Protein AF-A0A497ZPX2-F1 (afdb_monomer_lite)

Foldseek 3Di:
DDDPDDPPDDDDPDDPPQDPLLVVLLVVLVVLCVVLVVDDPVQLQVQFPVRDDPVLVVCCNVPSAQRPLNSVVRSCVSSVHDPVCSVPVNVVSSVSRNCVRPPPDVPPVVPPPPPPPPDDDPQWDADPVPRDTDNDPVVVVVVVVCVVVVHPDPVVVVVVVVVVVVD

pLDDT: mean 82.71, std 18.78, range [41.81, 98.5]

Structure (mmCIF, N/CA/C/O backbone):
data_AF-A0A497ZPX2-F1
#
_entry.id   AF-A0A497ZPX2-F1
#
loop_
_atom_site.group_PDB
_atom_site.id
_atom_site.type_symbol
_atom_site.label_atom_id
_atom_site.label_alt_id
_atom_site.label_comp_id
_atom_site.label_asym_id
_atom_site.label_entity_id
_atom_site.label_seq_id
_atom_site.pdbx_PDB_ins_code
_atom_site.Cartn_x
_atom_site.Cartn_y
_atom_site.Cartn_z
_atom_site.occupancy
_atom_site.B_iso_or_equiv
_atom_site.auth_seq_id
_atom_site.auth_comp_id
_atom_site.auth_asym_id
_atom_site.auth_atom_id
_atom_site.pdbx_PDB_model_num
ATOM 1 N N . MET A 1 1 ? 3.327 -5.636 42.520 1.00 44.19 1 MET A N 1
ATOM 2 C CA . MET A 1 1 ? 4.595 -5.936 41.821 1.00 44.19 1 MET A CA 1
ATOM 3 C C . MET A 1 1 ? 4.499 -5.349 40.420 1.00 44.19 1 MET A C 1
ATOM 5 O O . MET A 1 1 ? 3.909 -5.973 39.552 1.00 44.19 1 MET A O 1
ATOM 9 N N . SER A 1 2 ? 4.982 -4.120 40.230 1.00 42.47 2 SER A N 1
ATOM 10 C CA . SER A 1 2 ? 4.906 -3.394 38.955 1.00 42.47 2 SER A CA 1
ATOM 11 C C . SER A 1 2 ? 6.328 -3.105 38.488 1.00 42.47 2 SER A C 1
ATOM 13 O O . SER A 1 2 ? 7.010 -2.265 39.068 1.00 42.47 2 SER A O 1
ATOM 15 N N . THR A 1 3 ? 6.808 -3.837 37.486 1.00 53.41 3 THR A N 1
ATOM 16 C CA . THR A 1 3 ? 8.139 -3.633 36.903 1.00 53.41 3 THR A CA 1
ATOM 17 C C . THR A 1 3 ? 8.081 -2.500 35.885 1.00 53.41 3 THR A C 1
ATOM 19 O O . THR A 1 3 ? 7.721 -2.694 34.724 1.00 53.41 3 THR A O 1
ATOM 22 N N . ASN A 1 4 ? 8.422 -1.301 36.352 1.00 41.81 4 ASN A N 1
ATOM 23 C CA . ASN A 1 4 ? 8.617 -0.115 35.532 1.00 41.81 4 ASN A CA 1
ATOM 24 C C . ASN A 1 4 ? 9.925 -0.270 34.734 1.00 41.81 4 ASN A C 1
ATOM 26 O O . ASN A 1 4 ? 11.018 -0.122 35.279 1.00 41.81 4 ASN A O 1
ATOM 30 N N . THR A 1 5 ? 9.819 -0.648 33.459 1.00 52.09 5 THR A N 1
ATOM 31 C CA . THR A 1 5 ? 10.984 -0.854 32.586 1.00 52.09 5 THR A CA 1
ATOM 32 C C . THR A 1 5 ? 11.337 0.472 31.918 1.00 52.09 5 THR A C 1
ATOM 34 O O . THR A 1 5 ? 10.848 0.795 30.838 1.00 52.09 5 THR A O 1
ATOM 37 N N . ASN A 1 6 ? 12.176 1.256 32.597 1.00 51.59 6 ASN A N 1
ATOM 38 C CA . ASN A 1 6 ? 12.800 2.465 32.065 1.00 51.59 6 ASN A CA 1
ATOM 39 C C . ASN A 1 6 ? 13.813 2.090 30.974 1.00 51.59 6 ASN A C 1
ATOM 41 O O . ASN A 1 6 ? 14.950 1.729 31.271 1.00 51.59 6 ASN A O 1
ATOM 45 N N . ASN A 1 7 ? 13.415 2.198 29.707 1.00 49.12 7 ASN A N 1
ATOM 46 C CA . ASN A 1 7 ? 14.326 2.091 28.571 1.00 49.12 7 ASN A CA 1
ATOM 47 C C . ASN A 1 7 ? 14.842 3.489 28.191 1.00 49.12 7 ASN A C 1
ATOM 49 O O . ASN A 1 7 ? 14.374 4.111 27.240 1.00 49.12 7 ASN A O 1
ATOM 53 N N . ALA A 1 8 ? 15.780 4.005 28.988 1.00 43.41 8 ALA A N 1
ATOM 54 C CA . ALA A 1 8 ? 16.508 5.242 28.716 1.00 43.41 8 ALA A CA 1
ATOM 55 C C . ALA A 1 8 ? 17.693 4.952 27.777 1.00 43.41 8 ALA A C 1
ATOM 57 O O . ALA A 1 8 ? 18.854 4.922 28.184 1.00 43.41 8 ALA A O 1
ATOM 58 N N . GLY A 1 9 ? 17.387 4.696 26.505 1.00 50.31 9 GLY A N 1
ATOM 59 C CA . GLY A 1 9 ? 18.386 4.624 25.444 1.00 50.31 9 GLY A CA 1
ATOM 60 C C . GLY A 1 9 ? 18.863 6.026 25.073 1.00 50.31 9 GLY A C 1
ATOM 61 O O . GLY A 1 9 ? 18.098 6.824 24.538 1.00 50.31 9 GLY A O 1
ATOM 62 N N . ARG A 1 10 ? 20.133 6.319 25.367 1.00 46.94 10 ARG A N 1
ATOM 63 C CA . ARG A 1 10 ? 20.857 7.528 24.955 1.00 46.94 10 ARG A CA 1
ATOM 64 C C . ARG A 1 10 ? 20.863 7.643 23.425 1.00 46.94 10 ARG A C 1
ATOM 66 O O . ARG A 1 10 ? 21.641 6.963 22.762 1.00 46.94 10 ARG A O 1
ATOM 73 N N . GLY A 1 11 ? 20.010 8.503 22.875 1.00 46.84 11 GLY A N 1
ATOM 74 C CA . GLY A 1 11 ? 20.101 8.951 21.487 1.00 46.84 11 GLY A CA 1
ATOM 75 C C . GLY A 1 11 ? 21.205 9.996 21.360 1.00 46.84 11 GLY A C 1
ATOM 76 O O . GLY A 1 11 ? 21.083 11.092 21.905 1.00 46.84 11 GLY A O 1
ATOM 77 N N . GLY A 1 12 ? 22.301 9.647 20.687 1.00 51.78 12 GLY A N 1
ATOM 78 C CA . GLY A 1 12 ? 23.294 10.627 20.257 1.00 51.78 12 GLY A CA 1
ATOM 79 C C . GLY A 1 12 ? 22.688 11.574 19.206 1.00 51.78 12 GLY A C 1
ATOM 80 O O . GLY A 1 12 ? 21.889 11.121 18.389 1.00 51.78 12 GLY A O 1
ATOM 81 N N . PRO A 1 13 ? 23.054 12.867 19.185 1.00 51.34 13 PRO A N 1
ATOM 82 C CA . PRO A 1 13 ? 22.468 13.888 18.303 1.00 51.34 13 PRO A CA 1
ATOM 83 C C . PRO A 1 13 ? 22.899 13.788 16.821 1.00 51.34 13 PRO A C 1
ATOM 85 O O . PRO A 1 13 ? 22.865 14.777 16.094 1.00 51.34 13 PRO A O 1
ATOM 88 N N . GLY A 1 14 ? 23.314 12.609 16.354 1.00 49.50 14 GLY A N 1
ATOM 89 C CA . GLY A 1 14 ? 23.796 12.392 14.993 1.00 49.50 14 GLY A CA 1
ATOM 90 C C . GLY A 1 14 ? 22.791 11.628 14.135 1.00 49.50 14 GLY A C 1
ATOM 91 O O . GLY A 1 14 ? 22.694 10.410 14.241 1.00 49.50 14 GLY A O 1
ATOM 92 N N . SER A 1 15 ? 22.119 12.340 13.230 1.00 49.44 15 SER A N 1
ATOM 93 C CA . SER A 1 15 ? 21.695 11.799 11.927 1.00 49.44 15 SER A CA 1
ATOM 94 C C . SER A 1 15 ? 20.506 10.822 11.873 1.00 49.44 15 SER A C 1
ATOM 96 O O . SER A 1 15 ? 20.471 9.971 10.989 1.00 49.44 15 SER A O 1
ATOM 98 N N . GLU A 1 16 ? 19.481 10.952 12.721 1.00 57.97 16 GLU A N 1
ATOM 99 C CA . GLU A 1 16 ? 18.153 10.380 12.406 1.00 57.97 16 GLU A CA 1
ATOM 100 C C . GLU A 1 16 ? 17.340 11.360 11.536 1.00 57.97 16 GLU A C 1
ATOM 102 O O . GLU A 1 16 ? 16.229 11.761 11.881 1.00 57.97 16 GLU A O 1
ATOM 107 N N . THR A 1 17 ? 17.863 11.756 10.372 1.00 66.75 17 THR A N 1
ATOM 108 C CA . THR A 1 17 ? 17.007 12.275 9.294 1.00 66.75 17 THR A CA 1
ATOM 109 C C . THR A 1 17 ? 16.260 11.079 8.709 1.00 66.75 17 THR A C 1
ATOM 111 O O . THR A 1 17 ? 16.638 10.514 7.687 1.00 66.75 17 THR A O 1
ATOM 114 N N . GLY A 1 18 ? 15.241 10.609 9.435 1.00 80.25 18 GLY A N 1
ATOM 115 C CA . GLY A 1 18 ? 14.344 9.569 8.947 1.00 80.25 18 GLY A CA 1
ATOM 116 C C . GLY A 1 18 ? 13.731 9.990 7.612 1.00 80.25 18 GLY A C 1
ATOM 117 O O . GLY A 1 18 ? 13.462 11.174 7.408 1.00 80.25 18 GLY A O 1
ATOM 118 N N . SER A 1 19 ? 13.518 9.023 6.714 1.00 92.12 19 SER A N 1
ATOM 119 C CA . SER A 1 19 ? 12.895 9.262 5.405 1.00 92.12 19 SER A CA 1
ATOM 120 C C . SER A 1 19 ? 11.636 10.133 5.571 1.00 92.12 19 SER A C 1
ATOM 122 O O . SER A 1 19 ? 10.717 9.739 6.311 1.00 92.12 19 SER A O 1
ATOM 124 N N . PRO A 1 20 ? 11.560 11.319 4.934 1.00 95.75 20 PRO A N 1
ATOM 125 C CA . PRO A 1 20 ? 10.389 12.180 5.031 1.00 95.75 20 PRO A CA 1
ATOM 126 C C . PRO A 1 20 ? 9.138 11.480 4.489 1.00 95.75 20 PRO A C 1
ATOM 128 O O . PRO A 1 20 ? 8.061 11.642 5.062 1.00 95.75 20 PRO A O 1
ATOM 131 N N . HIS A 1 21 ? 9.268 10.636 3.458 1.00 96.94 21 HIS A N 1
ATOM 132 C CA . HIS A 1 21 ? 8.141 9.891 2.891 1.00 96.94 21 HIS A CA 1
ATOM 133 C C . HIS A 1 21 ? 7.625 8.804 3.835 1.00 96.94 21 HIS A C 1
ATOM 135 O O . HIS A 1 21 ? 6.414 8.670 4.012 1.00 96.94 21 HIS A O 1
ATOM 141 N N . LEU A 1 22 ? 8.519 8.062 4.497 1.00 96.56 22 LEU A N 1
ATOM 142 C CA . LEU A 1 22 ? 8.112 7.096 5.517 1.00 96.56 22 LEU A CA 1
ATOM 143 C C . LEU A 1 22 ? 7.453 7.797 6.710 1.00 96.56 22 LEU A C 1
ATOM 145 O O . LEU A 1 22 ? 6.437 7.326 7.225 1.00 96.56 22 LEU A O 1
ATOM 149 N N . THR A 1 23 ? 8.007 8.935 7.130 1.00 96.00 23 THR A N 1
ATOM 150 C CA . THR A 1 23 ? 7.447 9.748 8.216 1.00 96.00 23 THR A CA 1
ATOM 151 C C . THR A 1 23 ? 6.034 10.215 7.875 1.00 96.00 23 THR A C 1
ATOM 153 O O . THR A 1 23 ? 5.128 10.076 8.699 1.00 96.00 23 THR A O 1
ATOM 156 N N . GLU A 1 24 ? 5.816 10.694 6.649 1.00 97.06 24 GLU A N 1
ATOM 157 C CA . GLU A 1 24 ? 4.499 11.095 6.157 1.00 97.06 24 GLU A CA 1
ATOM 158 C C . GLU A 1 24 ? 3.525 9.910 6.078 1.00 97.06 24 GLU A C 1
ATOM 160 O O . GLU A 1 24 ? 2.401 10.015 6.570 1.00 97.06 24 GLU A O 1
ATOM 165 N N . LEU A 1 25 ? 3.957 8.755 5.559 1.00 97.75 25 LEU A N 1
ATOM 166 C CA . LEU A 1 25 ? 3.144 7.534 5.513 1.00 97.75 25 LEU A CA 1
ATOM 167 C C . LEU A 1 25 ? 2.672 7.116 6.915 1.00 97.75 25 LEU A C 1
ATOM 169 O O . LEU A 1 25 ? 1.484 6.865 7.129 1.00 97.75 25 LEU A O 1
ATOM 173 N N . VAL A 1 26 ? 3.585 7.069 7.891 1.00 97.62 26 VAL A N 1
ATOM 174 C CA . VAL A 1 26 ? 3.264 6.704 9.281 1.00 97.62 26 VAL A CA 1
ATOM 175 C C . VAL A 1 26 ? 2.370 7.761 9.935 1.00 97.62 26 VAL A C 1
ATOM 177 O O . VAL A 1 26 ? 1.466 7.414 10.702 1.00 97.62 26 VAL A O 1
ATOM 180 N N . ARG A 1 27 ? 2.584 9.049 9.638 1.00 97.62 27 ARG A N 1
ATOM 181 C CA . ARG A 1 27 ? 1.742 10.147 10.130 1.00 97.62 27 ARG A CA 1
ATOM 182 C C . ARG A 1 27 ? 0.306 10.016 9.620 1.00 97.62 27 ARG A C 1
ATOM 184 O O . ARG A 1 27 ? -0.618 10.077 10.432 1.00 97.62 27 ARG A O 1
ATOM 191 N N . GLN A 1 28 ? 0.122 9.789 8.319 1.00 98.31 28 GLN A N 1
ATOM 192 C CA . GLN A 1 28 ? -1.192 9.564 7.709 1.00 98.31 28 GLN A CA 1
ATOM 193 C C . GLN A 1 28 ? -1.858 8.315 8.288 1.00 98.31 28 GLN A C 1
ATOM 195 O O . GLN A 1 28 ? -3.007 8.376 8.714 1.00 98.31 28 GLN A O 1
ATOM 200 N N . LEU A 1 29 ? -1.119 7.210 8.430 1.00 98.38 29 LEU A N 1
ATOM 201 C CA . LEU A 1 29 ? -1.647 5.980 9.027 1.00 98.38 29 LEU A CA 1
ATOM 202 C C . LEU A 1 29 ? -2.163 6.199 10.457 1.00 98.38 29 LEU A C 1
ATOM 204 O O . LEU A 1 29 ? -3.237 5.715 10.819 1.00 98.38 29 LEU A O 1
ATOM 208 N N . LYS A 1 30 ? -1.427 6.957 11.278 1.00 98.25 30 LYS A N 1
ATOM 209 C CA . LYS A 1 30 ? -1.859 7.314 12.638 1.00 98.25 30 LYS A CA 1
ATOM 210 C C . LYS A 1 30 ? -3.099 8.206 12.635 1.00 98.25 30 LYS A C 1
ATOM 212 O O . LYS A 1 30 ? -3.952 8.042 13.506 1.00 98.25 30 LYS A O 1
ATOM 217 N N . LEU A 1 31 ? -3.209 9.137 11.687 1.00 98.31 31 LEU A N 1
ATOM 218 C CA . LEU A 1 31 ? -4.397 9.979 11.540 1.00 98.31 31 LEU A CA 1
ATOM 219 C C . LEU A 1 31 ? -5.625 9.131 11.188 1.00 98.31 31 LEU A C 1
ATOM 221 O O . LEU A 1 31 ? -6.649 9.241 11.857 1.00 98.31 31 LEU A O 1
ATOM 225 N N . THR A 1 32 ? -5.496 8.227 10.221 1.00 98.50 32 THR A N 1
ATOM 226 C CA . THR A 1 32 ? -6.559 7.296 9.823 1.00 98.50 32 THR A CA 1
ATOM 227 C C . THR A 1 32 ? -6.967 6.363 10.959 1.00 98.50 32 THR A C 1
ATOM 229 O O . THR A 1 32 ? -8.153 6.176 11.203 1.00 98.50 32 THR A O 1
ATOM 232 N N . TYR A 1 33 ? -6.009 5.841 11.729 1.00 98.44 33 TYR A N 1
ATOM 233 C CA . TYR A 1 33 ? -6.304 5.041 12.922 1.00 98.44 33 TYR A CA 1
ATOM 234 C C . TYR A 1 33 ? -7.140 5.812 13.960 1.00 98.44 33 TYR A C 1
ATOM 236 O O . TYR A 1 33 ? -8.066 5.255 14.554 1.00 98.44 33 TYR A O 1
ATOM 244 N N . ARG A 1 34 ? -6.859 7.110 14.146 1.00 98.38 34 ARG A N 1
ATOM 245 C CA . ARG A 1 34 ? -7.653 7.987 15.022 1.00 98.38 34 ARG A CA 1
ATOM 246 C C . ARG A 1 34 ? -9.048 8.249 14.463 1.00 98.38 34 ARG A C 1
ATOM 248 O O . ARG A 1 34 ? -10.009 8.198 15.223 1.00 98.38 34 ARG A O 1
ATOM 255 N N . GLN A 1 35 ? -9.166 8.490 13.158 1.00 98.25 35 GLN A N 1
ATOM 256 C CA . GLN A 1 35 ? -10.454 8.677 12.476 1.00 98.25 35 GLN A CA 1
ATOM 257 C C . GLN A 1 35 ? -11.336 7.423 12.555 1.00 98.25 35 GLN A C 1
ATOM 259 O O . GLN A 1 35 ? -12.547 7.540 12.700 1.00 98.25 35 GLN A O 1
ATOM 264 N N . ALA A 1 36 ? -10.728 6.235 12.562 1.00 97.94 36 ALA A N 1
ATOM 265 C CA . ALA A 1 36 ? -11.410 4.960 12.776 1.00 97.94 36 ALA A CA 1
ATOM 266 C C . ALA A 1 36 ? -11.829 4.707 14.244 1.00 97.94 36 ALA A C 1
ATOM 268 O O . ALA A 1 36 ? -12.321 3.627 14.565 1.00 97.94 36 ALA A O 1
ATOM 269 N N . GLY A 1 37 ? -11.614 5.664 15.155 1.00 98.25 37 GLY A N 1
ATOM 270 C CA . GLY A 1 37 ? -12.012 5.557 16.562 1.00 98.25 37 GLY A CA 1
ATOM 271 C C . GLY A 1 37 ? -11.007 4.837 17.466 1.00 98.25 37 GLY A C 1
ATOM 272 O O . GLY A 1 37 ? -11.381 4.390 18.546 1.00 98.25 37 GLY A O 1
ATOM 273 N N . ASN A 1 38 ? -9.736 4.726 17.060 1.00 98.00 38 ASN A N 1
ATOM 274 C CA . ASN A 1 38 ? -8.678 4.020 17.799 1.00 98.00 38 ASN A CA 1
ATOM 275 C C . ASN A 1 38 ? -9.049 2.565 18.175 1.00 98.00 38 ASN A C 1
ATOM 277 O O . ASN A 1 38 ? -8.986 2.193 19.353 1.00 98.00 38 ASN A O 1
ATOM 281 N N . PRO A 1 39 ? -9.451 1.725 17.203 1.00 98.00 39 PRO A N 1
ATOM 282 C CA . PRO A 1 39 ? -9.877 0.359 17.481 1.00 98.00 39 PRO A CA 1
ATOM 283 C C . PRO A 1 39 ? -8.748 -0.457 18.119 1.00 98.00 39 PRO A C 1
ATOM 285 O O . PRO A 1 39 ? -7.596 -0.385 17.700 1.00 98.00 39 PRO A O 1
ATOM 288 N N . SER A 1 40 ? -9.076 -1.299 19.105 1.00 98.06 40 SER A N 1
ATOM 289 C CA . SER A 1 40 ? -8.075 -2.172 19.731 1.00 98.06 40 SER A CA 1
ATOM 290 C C . SER A 1 40 ? -7.387 -3.074 18.695 1.00 98.06 40 SER A C 1
ATOM 292 O O . SER A 1 40 ? -8.012 -3.502 17.722 1.00 98.06 40 SER A O 1
ATOM 294 N N . TYR A 1 41 ? -6.128 -3.460 18.932 1.00 97.56 41 TYR A N 1
ATOM 295 C CA . TYR A 1 41 ? -5.427 -4.390 18.034 1.00 97.56 41 TYR A CA 1
ATOM 296 C C . TYR A 1 41 ? -6.196 -5.703 17.859 1.00 97.56 41 TYR A C 1
ATOM 298 O O . TYR A 1 41 ? -6.296 -6.209 16.749 1.00 97.56 41 TYR A O 1
ATOM 306 N N . ARG A 1 42 ? -6.844 -6.214 18.913 1.00 97.00 42 ARG A N 1
ATOM 307 C CA . ARG A 1 42 ? -7.694 -7.410 18.819 1.00 97.00 42 ARG A CA 1
ATOM 308 C C . ARG A 1 42 ? -8.874 -7.218 17.861 1.00 97.00 42 ARG A C 1
ATOM 310 O O . ARG A 1 42 ? -9.245 -8.163 17.172 1.00 97.00 42 ARG A O 1
ATOM 317 N N . THR A 1 43 ? -9.457 -6.021 17.826 1.00 97.56 43 THR A N 1
ATOM 318 C CA . THR A 1 43 ? -10.528 -5.665 16.886 1.00 97.56 43 THR A CA 1
ATOM 319 C C . THR A 1 43 ? -10.004 -5.674 15.455 1.00 97.56 43 THR A C 1
ATOM 321 O O . THR A 1 43 ? -10.595 -6.341 14.617 1.00 97.56 43 THR A O 1
ATOM 324 N N . ILE A 1 44 ? -8.862 -5.026 15.197 1.00 97.62 44 ILE A N 1
ATOM 325 C CA . ILE A 1 44 ? -8.235 -4.994 13.864 1.00 97.62 44 ILE A CA 1
ATOM 326 C C . ILE A 1 44 ? -7.979 -6.413 13.347 1.00 97.62 44 ILE A C 1
ATOM 328 O O . ILE A 1 44 ? -8.381 -6.746 12.238 1.00 97.62 44 ILE A O 1
ATOM 332 N N . ILE A 1 45 ? -7.360 -7.268 14.166 1.00 97.25 45 ILE A N 1
ATOM 333 C CA . ILE A 1 45 ? -6.992 -8.641 13.783 1.00 97.25 45 ILE A CA 1
ATOM 334 C C . ILE A 1 45 ? -8.214 -9.448 13.332 1.00 97.25 45 ILE A C 1
ATOM 336 O O . ILE A 1 45 ? -8.133 -10.183 12.352 1.00 97.25 45 ILE A O 1
ATOM 340 N N . ARG A 1 46 ? -9.356 -9.287 14.015 1.00 96.56 46 ARG A N 1
ATOM 341 C CA . ARG A 1 46 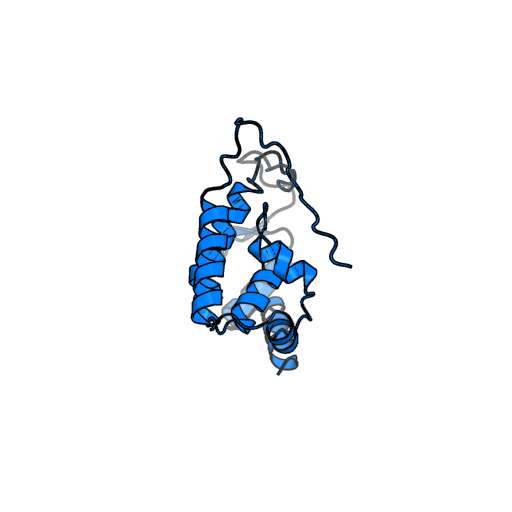? -10.612 -9.973 13.669 1.00 96.56 46 ARG A CA 1
ATOM 342 C C . ARG A 1 46 ? -11.196 -9.532 12.326 1.00 96.56 46 ARG A C 1
ATOM 344 O O . ARG A 1 46 ? -11.945 -10.298 11.734 1.00 96.56 46 ARG A O 1
ATOM 351 N N . THR A 1 47 ? -10.876 -8.323 11.874 1.00 95.31 47 THR A N 1
ATOM 352 C CA . THR A 1 47 ? -11.381 -7.758 10.616 1.00 95.31 47 THR A CA 1
ATOM 353 C C . THR A 1 47 ? -10.476 -8.090 9.426 1.00 95.31 47 THR A C 1
ATOM 355 O O . THR A 1 47 ? -10.945 -8.128 8.292 1.00 95.31 47 THR A O 1
ATOM 358 N N . THR A 1 48 ? -9.181 -8.335 9.654 1.00 94.38 48 THR A N 1
ATOM 359 C CA . THR A 1 48 ? -8.222 -8.649 8.578 1.00 94.38 48 THR A CA 1
ATOM 360 C C . THR A 1 48 ? -8.391 -10.066 8.042 1.00 94.38 48 THR A C 1
ATOM 362 O O . THR A 1 48 ? -8.576 -11.004 8.815 1.00 94.38 48 THR A O 1
ATOM 365 N N . SER A 1 49 ? -8.234 -10.249 6.730 1.00 89.56 49 SER A N 1
ATOM 366 C CA . SER A 1 49 ? -8.373 -11.563 6.086 1.00 89.56 49 SER A CA 1
ATOM 367 C C . SER A 1 49 ? -7.107 -12.423 6.188 1.00 89.56 49 SER A C 1
ATOM 369 O O . SER A 1 49 ? -7.188 -13.646 6.260 1.00 89.56 49 SER A O 1
ATOM 371 N N . ILE A 1 50 ? -5.933 -11.784 6.251 1.00 89.12 50 ILE A N 1
ATOM 372 C CA . ILE A 1 50 ? -4.617 -12.452 6.282 1.00 89.12 50 ILE A CA 1
ATOM 373 C C . ILE A 1 50 ? -4.180 -12.799 7.724 1.00 89.12 50 ILE A C 1
ATOM 375 O O . ILE A 1 50 ? -3.159 -13.449 7.932 1.00 89.12 50 ILE A O 1
ATOM 379 N N . GLY A 1 51 ? -4.961 -12.407 8.740 1.00 91.44 51 GLY A N 1
ATOM 380 C CA . GLY A 1 51 ? -4.660 -12.701 10.143 1.00 91.44 51 GLY A CA 1
ATOM 381 C C . GLY A 1 51 ? -3.405 -11.979 10.630 1.00 91.44 51 GLY A C 1
ATOM 382 O O . GLY A 1 51 ? -2.446 -12.610 11.078 1.00 91.44 51 GLY A O 1
ATOM 383 N N . LEU A 1 52 ? -3.387 -10.643 10.531 1.00 96.94 52 LEU A N 1
ATOM 384 C CA . LEU A 1 52 ? -2.259 -9.858 11.036 1.00 96.94 52 LEU A CA 1
ATOM 385 C C . LEU A 1 52 ? -2.025 -10.160 12.522 1.00 96.94 52 LEU A C 1
ATOM 387 O O . LEU A 1 52 ? -2.961 -10.284 13.302 1.00 96.94 52 LEU A O 1
ATOM 391 N N . SER A 1 53 ? -0.765 -10.261 12.938 1.00 96.94 53 SER A N 1
ATOM 392 C CA . SER A 1 53 ? -0.437 -10.416 14.357 1.00 96.94 53 SER A CA 1
ATOM 393 C C . SER A 1 53 ? -0.354 -9.055 15.056 1.00 96.94 53 SER A C 1
ATOM 395 O O . SER A 1 53 ? -0.030 -8.037 14.437 1.00 96.94 53 SER A O 1
ATOM 397 N N . THR A 1 54 ? -0.555 -9.034 16.375 1.00 97.56 54 THR A N 1
ATOM 398 C CA . THR A 1 54 ? -0.380 -7.836 17.216 1.00 97.56 54 THR A CA 1
ATOM 399 C C . THR A 1 54 ? 1.010 -7.210 17.049 1.00 97.56 54 THR A C 1
ATOM 401 O O . THR A 1 54 ? 1.149 -5.988 16.992 1.00 97.56 54 THR A O 1
ATOM 404 N N . SER A 1 55 ? 2.053 -8.042 16.940 1.00 97.56 55 SER A N 1
ATOM 405 C CA . SER A 1 55 ? 3.429 -7.569 16.764 1.00 97.56 55 SER A CA 1
ATOM 406 C C . SER A 1 55 ? 3.646 -6.970 15.373 1.00 97.56 55 SER A C 1
ATOM 408 O O . SER A 1 55 ? 4.326 -5.952 15.260 1.00 97.56 55 SER A O 1
ATOM 410 N N . THR A 1 56 ? 3.019 -7.527 14.332 1.00 97.88 56 THR A N 1
ATOM 411 C CA . THR A 1 56 ? 3.028 -6.954 12.978 1.00 97.88 56 THR A CA 1
ATOM 412 C C . THR A 1 56 ? 2.382 -5.571 12.968 1.00 97.88 56 THR A C 1
ATOM 414 O O . THR A 1 56 ? 3.001 -4.628 12.486 1.00 97.88 56 THR A O 1
ATOM 417 N N . ILE A 1 57 ? 1.185 -5.424 13.547 1.00 98.12 57 ILE A N 1
ATOM 418 C CA . ILE A 1 57 ? 0.479 -4.132 13.620 1.00 98.12 57 ILE A CA 1
ATOM 419 C C . ILE A 1 57 ? 1.340 -3.093 14.351 1.00 98.12 57 ILE A C 1
ATOM 421 O O . ILE A 1 57 ? 1.559 -1.996 13.839 1.00 98.12 57 ILE A O 1
ATOM 425 N N . SER A 1 58 ? 1.906 -3.463 15.504 1.00 97.94 58 SER A N 1
ATOM 426 C CA . SER A 1 58 ? 2.802 -2.587 16.267 1.00 97.94 58 SER A CA 1
ATOM 427 C C . SER A 1 58 ? 4.022 -2.139 15.449 1.00 97.94 58 SER A C 1
ATOM 429 O O . SER A 1 58 ? 4.351 -0.950 15.423 1.00 97.94 58 SER A O 1
ATOM 431 N N . ARG A 1 59 ? 4.657 -3.065 14.711 1.00 97.75 59 ARG A N 1
ATOM 432 C CA . ARG A 1 59 ? 5.785 -2.745 13.822 1.00 97.75 59 ARG A CA 1
ATOM 433 C C . ARG A 1 59 ? 5.389 -1.789 12.706 1.00 97.75 59 ARG A C 1
ATOM 435 O O . ARG A 1 59 ? 6.199 -0.939 12.379 1.00 97.75 59 ARG A O 1
ATOM 442 N N . ILE A 1 60 ? 4.184 -1.894 12.144 1.00 97.88 60 ILE A N 1
ATOM 443 C CA . ILE A 1 60 ? 3.716 -0.974 11.095 1.00 97.88 60 ILE A CA 1
ATOM 444 C C . ILE A 1 60 ? 3.595 0.459 11.646 1.00 97.88 60 ILE A C 1
ATOM 446 O O . ILE A 1 60 ? 4.073 1.399 11.018 1.00 97.88 60 ILE A O 1
ATOM 450 N N . PHE A 1 61 ? 3.027 0.647 12.843 1.00 97.69 61 PHE A N 1
ATOM 451 C CA . PHE A 1 61 ? 2.871 1.983 13.449 1.00 97.69 61 PHE A CA 1
ATOM 452 C C . PHE A 1 61 ? 4.182 2.630 13.927 1.00 97.69 61 PHE A C 1
ATOM 454 O O . PHE A 1 61 ? 4.226 3.843 14.162 1.00 97.69 61 PHE A O 1
ATOM 461 N N . THR A 1 62 ? 5.229 1.826 14.104 1.00 96.25 62 THR A N 1
ATOM 462 C CA . THR A 1 62 ? 6.550 2.237 14.616 1.00 96.25 62 THR A CA 1
ATOM 463 C C . THR A 1 62 ? 7.671 1.970 13.610 1.00 96.25 62 THR A C 1
ATOM 465 O O . THR A 1 62 ? 8.847 1.920 13.974 1.00 96.25 62 THR A O 1
ATOM 468 N N . ALA A 1 63 ? 7.312 1.760 12.343 1.00 93.19 63 ALA A N 1
ATOM 469 C CA . ALA A 1 63 ? 8.226 1.223 11.353 1.00 93.19 63 ALA A CA 1
ATOM 470 C C . ALA A 1 63 ? 9.367 2.205 11.050 1.00 93.19 63 ALA A C 1
ATOM 472 O O . ALA A 1 63 ? 9.131 3.370 10.748 1.00 93.19 63 ALA A O 1
ATOM 473 N N . ARG A 1 64 ? 10.610 1.706 11.084 1.00 94.94 64 ARG A N 1
ATOM 474 C CA . ARG A 1 64 ? 11.805 2.410 10.573 1.00 94.94 64 ARG A CA 1
ATOM 475 C C . ARG A 1 64 ? 12.065 2.143 9.084 1.00 94.94 64 ARG A C 1
ATOM 477 O O . ARG A 1 64 ? 12.972 2.724 8.504 1.00 94.94 64 ARG A O 1
ATOM 484 N N . LYS A 1 65 ? 11.294 1.231 8.489 1.00 95.88 65 LYS A N 1
ATOM 485 C CA . LYS A 1 65 ? 11.290 0.882 7.064 1.00 95.88 65 LYS A CA 1
ATOM 486 C C . LYS A 1 65 ? 9.838 0.760 6.594 1.00 95.88 65 LYS A C 1
ATOM 488 O O . LYS A 1 65 ? 8.995 0.408 7.423 1.00 95.88 65 LYS A O 1
ATOM 493 N N . PRO A 1 66 ? 9.535 0.994 5.311 1.00 97.00 66 PRO A N 1
ATOM 494 C CA . PRO A 1 66 ? 8.201 0.771 4.769 1.00 97.00 66 PRO A CA 1
ATOM 495 C C . PRO A 1 66 ? 7.715 -0.656 5.066 1.00 97.00 66 PRO A C 1
ATOM 497 O O . PRO A 1 66 ? 8.477 -1.618 4.921 1.00 97.00 66 PRO A O 1
ATOM 500 N N . PRO A 1 67 ? 6.472 -0.830 5.543 1.00 97.69 67 PRO A N 1
ATOM 501 C CA . PRO A 1 67 ? 5.905 -2.157 5.736 1.00 97.69 67 PRO A CA 1
ATOM 502 C C . PRO A 1 67 ? 5.676 -2.840 4.383 1.00 97.69 67 PRO A C 1
ATOM 504 O O . PRO A 1 67 ? 5.572 -2.177 3.355 1.00 97.69 67 PRO A O 1
ATOM 507 N N . LYS A 1 68 ? 5.513 -4.168 4.381 1.00 97.25 68 LYS A N 1
ATOM 508 C CA . LYS A 1 68 ? 5.041 -4.881 3.183 1.00 97.25 68 LYS A CA 1
ATOM 509 C C . LYS A 1 68 ? 3.686 -4.330 2.732 1.00 97.25 68 LYS A C 1
ATOM 511 O O . LYS A 1 68 ? 2.817 -4.097 3.581 1.00 97.25 68 LYS A O 1
ATOM 516 N N . TRP A 1 69 ? 3.504 -4.175 1.422 1.00 97.94 69 TRP A N 1
ATOM 517 C CA . TRP A 1 69 ? 2.297 -3.585 0.846 1.00 97.94 69 TRP A CA 1
ATOM 518 C C . TRP A 1 69 ? 1.023 -4.350 1.224 1.00 97.94 69 TRP A C 1
ATOM 520 O O . TRP A 1 69 ? 0.009 -3.740 1.568 1.00 97.94 69 TRP A O 1
ATOM 530 N N . GLU A 1 70 ? 1.080 -5.682 1.258 1.00 97.75 70 GLU A N 1
ATOM 531 C CA . GLU A 1 70 ? -0.059 -6.536 1.608 1.00 97.75 70 GLU A CA 1
ATOM 532 C C . GLU A 1 70 ? -0.498 -6.305 3.059 1.00 97.75 70 GLU A C 1
ATOM 534 O O . GLU A 1 70 ? -1.685 -6.161 3.346 1.00 97.75 70 GLU A O 1
ATOM 539 N N . ASN A 1 71 ? 0.467 -6.193 3.977 1.00 97.94 71 ASN A N 1
ATOM 540 C CA . ASN A 1 71 ? 0.185 -5.958 5.393 1.00 97.94 71 ASN A CA 1
ATOM 541 C C . ASN A 1 71 ? -0.411 -4.567 5.629 1.00 97.94 71 ASN A C 1
ATOM 543 O O . ASN A 1 71 ? -1.313 -4.415 6.452 1.00 97.94 71 ASN A O 1
ATOM 547 N N . LEU A 1 72 ? 0.101 -3.553 4.924 1.00 98.19 72 LEU A N 1
ATOM 548 C CA . LEU A 1 72 ? -0.438 -2.199 4.991 1.00 98.19 72 LEU A CA 1
ATOM 549 C C . LEU A 1 72 ? -1.860 -2.148 4.419 1.00 98.19 72 LEU A C 1
ATOM 551 O O . LEU A 1 72 ? -2.741 -1.570 5.046 1.00 98.19 72 LEU A O 1
ATOM 555 N N . THR A 1 73 ? -2.100 -2.803 3.281 1.00 98.25 73 THR A N 1
ATOM 556 C CA . THR A 1 73 ? -3.421 -2.883 2.641 1.00 98.25 73 THR A CA 1
ATOM 557 C C . THR A 1 73 ? -4.461 -3.509 3.567 1.00 98.25 73 THR A C 1
ATOM 559 O O . THR A 1 73 ? -5.523 -2.926 3.770 1.00 98.25 73 THR A O 1
ATOM 562 N N . GLU A 1 74 ? -4.157 -4.658 4.179 1.00 97.81 74 GLU A N 1
ATOM 563 C CA . GLU A 1 74 ? -5.079 -5.313 5.117 1.00 97.81 74 GLU A CA 1
ATOM 564 C C . GLU A 1 74 ? -5.362 -4.450 6.347 1.00 97.81 74 GLU A C 1
ATOM 566 O O . GLU A 1 74 ? -6.507 -4.366 6.794 1.00 97.81 74 GLU A O 1
ATOM 571 N N . LEU A 1 75 ? -4.339 -3.774 6.877 1.00 98.12 75 LEU A N 1
ATOM 572 C CA . LEU A 1 75 ? -4.521 -2.848 7.987 1.00 98.12 75 LEU A CA 1
ATOM 573 C C . LEU A 1 75 ? -5.446 -1.690 7.590 1.00 98.12 75 LEU A C 1
ATOM 575 O O . LEU A 1 75 ? -6.386 -1.399 8.319 1.00 98.12 75 LEU A O 1
ATOM 579 N N . LEU A 1 76 ? -5.225 -1.057 6.436 1.00 98.44 76 LEU A N 1
ATOM 580 C CA . LEU A 1 76 ? -6.049 0.056 5.951 1.00 98.44 76 LEU A CA 1
ATOM 581 C C . LEU A 1 76 ? -7.504 -0.363 5.709 1.00 98.44 76 LEU A C 1
ATOM 583 O O . LEU A 1 76 ? -8.418 0.361 6.102 1.00 98.44 76 LEU A O 1
ATOM 587 N N . LEU A 1 77 ? -7.728 -1.553 5.144 1.00 98.12 77 LEU A N 1
ATOM 588 C CA . LEU A 1 77 ? -9.070 -2.123 4.991 1.00 98.12 77 LEU A CA 1
ATOM 589 C C . LEU A 1 77 ? -9.752 -2.330 6.347 1.00 98.12 77 LEU A C 1
ATOM 591 O O . LEU A 1 77 ? -10.916 -1.971 6.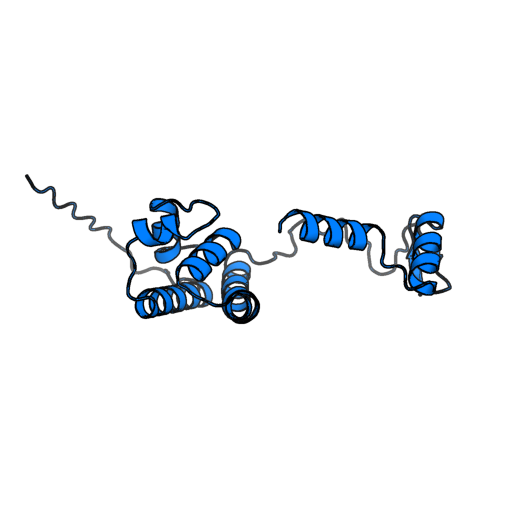508 1.00 98.12 77 LEU A O 1
ATOM 595 N N . ALA A 1 78 ? -9.028 -2.853 7.341 1.00 97.50 78 ALA A N 1
ATOM 596 C CA . ALA A 1 78 ? -9.551 -3.025 8.695 1.00 97.50 78 ALA A CA 1
ATOM 597 C C . ALA A 1 78 ? -9.841 -1.692 9.412 1.00 97.50 78 ALA A C 1
ATOM 599 O O . ALA A 1 78 ? -10.658 -1.664 10.332 1.00 97.50 78 ALA A O 1
ATOM 600 N N . LEU A 1 79 ? -9.206 -0.594 8.985 1.00 98.06 79 LEU A N 1
ATOM 601 C CA . LEU A 1 79 ? -9.486 0.772 9.444 1.00 98.06 79 LEU A CA 1
ATOM 602 C C . LEU A 1 79 ? -10.600 1.469 8.643 1.00 98.06 79 LEU A C 1
ATOM 604 O O . LEU A 1 79 ? -10.889 2.634 8.902 1.00 98.06 79 LEU A O 1
ATOM 608 N N . GLY A 1 80 ? -11.236 0.775 7.693 1.00 97.88 80 GLY A N 1
ATOM 609 C CA . GLY A 1 80 ? -12.361 1.301 6.918 1.00 97.88 80 GLY A CA 1
ATOM 610 C C . GLY A 1 80 ? -11.968 2.179 5.728 1.00 97.88 80 GLY A C 1
ATOM 611 O O . GLY A 1 80 ? -12.828 2.849 5.162 1.00 97.88 80 GLY A O 1
ATOM 612 N N . VAL A 1 81 ? -10.695 2.183 5.321 1.00 98.44 81 VAL A N 1
ATOM 613 C CA . VAL A 1 81 ? -10.258 2.904 4.118 1.00 98.44 81 VAL A CA 1
ATOM 614 C C . VAL A 1 81 ? -10.798 2.202 2.873 1.00 98.44 81 VAL A C 1
ATOM 616 O O . VAL A 1 81 ? -10.718 0.975 2.747 1.00 98.44 81 VAL A O 1
ATOM 619 N N . SER A 1 82 ? -11.338 2.976 1.929 1.00 98.25 82 SER A N 1
ATOM 620 C CA . SER A 1 82 ? -11.886 2.427 0.691 1.00 98.25 82 SER A CA 1
ATOM 621 C C . SER A 1 82 ? -10.790 1.789 -0.175 1.00 98.25 82 SER A C 1
ATOM 623 O O . SER A 1 82 ? -9.635 2.219 -0.193 1.00 98.25 82 SER A O 1
ATOM 625 N N . ARG A 1 83 ? -11.145 0.757 -0.952 1.00 97.94 83 ARG A N 1
ATOM 626 C CA . ARG A 1 83 ? -10.197 0.105 -1.878 1.00 97.94 83 ARG A CA 1
ATOM 627 C C . ARG A 1 83 ? -9.650 1.067 -2.933 1.00 97.94 83 ARG A C 1
ATOM 629 O O . ARG A 1 83 ? -8.538 0.853 -3.409 1.00 97.94 83 ARG A O 1
ATOM 636 N N . GLU A 1 84 ? -10.427 2.081 -3.298 1.00 98.06 84 GLU A N 1
ATOM 637 C CA . GLU A 1 84 ? -10.023 3.081 -4.282 1.00 98.06 84 GLU A CA 1
ATOM 638 C C . GLU A 1 84 ? -8.962 4.022 -3.708 1.00 98.06 84 GLU A C 1
ATOM 640 O O . GLU A 1 84 ? -7.905 4.201 -4.315 1.00 98.06 84 GLU A O 1
ATOM 645 N N . ASP A 1 85 ? -9.166 4.516 -2.483 1.00 98.38 85 ASP A N 1
ATOM 646 C CA . ASP A 1 85 ? -8.171 5.342 -1.789 1.00 98.38 85 ASP A CA 1
ATOM 647 C C . ASP A 1 85 ? -6.878 4.566 -1.548 1.00 98.38 85 ASP A C 1
ATOM 649 O O . ASP A 1 85 ? -5.783 5.122 -1.664 1.00 98.38 85 ASP A O 1
ATOM 653 N N . ILE A 1 86 ? -6.986 3.267 -1.235 1.00 98.44 86 ILE A N 1
ATOM 654 C CA . ILE A 1 86 ? -5.819 2.399 -1.059 1.00 98.44 86 ILE A CA 1
ATOM 655 C C . ILE A 1 86 ? -4.991 2.345 -2.349 1.00 98.44 86 ILE A C 1
ATOM 657 O O . ILE A 1 86 ? -3.778 2.539 -2.305 1.00 98.44 86 ILE A O 1
ATOM 661 N N . LYS A 1 87 ? -5.631 2.111 -3.501 1.00 97.25 87 LYS A N 1
ATOM 662 C CA . LYS A 1 87 ? -4.945 1.998 -4.800 1.00 97.25 87 LYS A CA 1
ATOM 663 C C . LYS A 1 87 ? -4.352 3.313 -5.295 1.00 97.25 87 LYS A C 1
ATOM 665 O O . LYS A 1 87 ? -3.338 3.289 -5.985 1.00 97.25 87 LYS A O 1
ATOM 670 N N . THR A 1 88 ? -4.992 4.435 -4.986 1.00 96.94 88 THR A N 1
ATOM 671 C CA . THR A 1 88 ? -4.593 5.752 -5.491 1.00 96.94 88 THR A CA 1
ATOM 672 C C . THR A 1 88 ? -3.659 6.451 -4.506 1.00 96.94 88 THR A C 1
ATOM 674 O O . THR A 1 88 ? -2.458 6.576 -4.747 1.00 96.94 88 THR A O 1
ATOM 677 N N . THR A 1 89 ? -4.196 6.868 -3.364 1.00 98.06 89 THR A N 1
ATOM 678 C CA . THR A 1 89 ? -3.509 7.708 -2.381 1.00 98.06 89 THR A CA 1
ATOM 679 C C . THR A 1 89 ? -2.471 6.917 -1.593 1.00 98.06 89 THR A C 1
ATOM 681 O O . THR A 1 89 ? -1.300 7.300 -1.545 1.00 98.06 89 THR A O 1
ATOM 684 N N . TRP A 1 90 ? -2.864 5.789 -0.996 1.00 98.44 90 TRP A N 1
ATOM 685 C CA . TRP A 1 90 ? -1.967 5.047 -0.103 1.00 98.44 90 TRP A CA 1
ATOM 686 C C . TRP A 1 90 ? -0.860 4.318 -0.843 1.00 98.44 90 TRP A C 1
ATOM 688 O O . TRP A 1 90 ? 0.274 4.315 -0.374 1.00 98.44 90 TRP A O 1
ATOM 698 N N . HIS A 1 91 ? -1.165 3.740 -2.004 1.00 98.38 91 HIS A N 1
ATOM 699 C CA . HIS A 1 91 ? -0.161 3.075 -2.824 1.00 98.38 91 HIS A CA 1
ATOM 700 C C . HIS A 1 91 ? 0.926 4.054 -3.266 1.00 98.38 91 HIS A C 1
ATOM 702 O O . HIS A 1 91 ? 2.107 3.730 -3.187 1.00 98.38 91 HIS A O 1
ATOM 708 N N . ARG A 1 92 ? 0.551 5.285 -3.641 1.00 98.31 92 ARG A N 1
ATOM 709 C CA . ARG A 1 92 ? 1.516 6.342 -3.961 1.00 98.31 92 ARG A CA 1
ATOM 710 C C . ARG A 1 92 ? 2.402 6.691 -2.762 1.00 98.31 92 ARG A C 1
ATOM 712 O O . ARG A 1 92 ? 3.615 6.762 -2.924 1.00 98.31 92 ARG A O 1
ATOM 719 N N . LEU A 1 93 ? 1.823 6.902 -1.576 1.00 98.19 93 LEU A N 1
ATOM 720 C CA . LEU A 1 93 ? 2.597 7.210 -0.361 1.00 98.19 93 LEU A CA 1
ATOM 721 C C . LEU A 1 93 ? 3.558 6.074 0.007 1.00 98.19 93 LEU A C 1
ATOM 723 O O . LEU A 1 93 ? 4.720 6.323 0.323 1.00 98.19 93 LEU A O 1
ATOM 727 N N . TRP A 1 94 ? 3.075 4.834 -0.060 1.00 98.44 94 TRP A N 1
ATOM 728 C CA . TRP A 1 94 ? 3.882 3.649 0.192 1.00 98.44 94 TRP A CA 1
ATOM 729 C C . TRP A 1 94 ? 5.027 3.522 -0.813 1.00 98.44 94 TRP A C 1
ATOM 731 O O . TRP A 1 94 ? 6.165 3.359 -0.395 1.00 98.44 94 TRP A O 1
ATOM 741 N N . MET A 1 95 ? 4.750 3.682 -2.109 1.00 98.12 95 MET A N 1
ATOM 742 C CA . MET A 1 95 ? 5.751 3.593 -3.174 1.00 98.12 95 MET A CA 1
ATOM 743 C C . MET A 1 95 ? 6.847 4.652 -3.029 1.00 98.12 95 MET A C 1
ATOM 745 O O . MET A 1 95 ? 8.015 4.346 -3.230 1.00 98.12 95 MET A O 1
ATOM 749 N N . LEU A 1 96 ? 6.504 5.888 -2.650 1.00 97.19 96 LEU A N 1
ATOM 750 C CA . LEU A 1 96 ? 7.510 6.925 -2.388 1.00 97.19 96 LEU A CA 1
ATOM 751 C C . LEU A 1 96 ? 8.424 6.544 -1.217 1.00 97.19 96 LEU A C 1
ATOM 753 O O . LEU A 1 96 ? 9.638 6.700 -1.312 1.00 97.19 96 LEU A O 1
ATOM 757 N N . ALA A 1 97 ? 7.849 6.011 -0.136 1.00 97.00 97 ALA A N 1
ATOM 758 C CA . ALA A 1 97 ? 8.622 5.539 1.007 1.00 97.00 97 ALA A CA 1
ATOM 759 C C . ALA A 1 97 ? 9.480 4.309 0.656 1.00 97.00 97 ALA A C 1
ATOM 761 O O . ALA A 1 97 ? 10.617 4.210 1.114 1.00 97.00 97 ALA A O 1
ATOM 762 N N . ASP A 1 98 ? 8.954 3.387 -0.156 1.00 96.88 98 ASP A N 1
ATOM 763 C CA . ASP A 1 98 ? 9.651 2.178 -0.604 1.00 96.88 98 ASP A CA 1
ATOM 764 C C . ASP A 1 98 ? 10.805 2.493 -1.552 1.00 96.88 98 ASP A C 1
ATOM 766 O O . ASP A 1 98 ? 11.913 2.027 -1.313 1.00 96.88 98 ASP A O 1
ATOM 770 N N . ASN A 1 99 ? 10.595 3.370 -2.535 1.00 95.56 99 ASN A N 1
ATOM 771 C CA . ASN A 1 99 ? 11.645 3.835 -3.443 1.00 95.56 99 ASN A CA 1
ATOM 772 C C . ASN A 1 99 ? 12.780 4.553 -2.703 1.00 95.56 99 ASN A C 1
ATOM 774 O O . ASN A 1 99 ? 13.931 4.474 -3.117 1.00 95.56 99 ASN A O 1
ATOM 778 N N . GLU A 1 100 ? 12.474 5.275 -1.622 1.00 95.25 100 GLU A N 1
ATOM 779 C CA . GLU A 1 100 ? 13.506 5.924 -0.812 1.00 95.25 100 GLU A CA 1
ATOM 780 C C . GLU A 1 100 ? 14.281 4.915 0.049 1.00 95.25 100 GLU A C 1
ATOM 782 O O . GLU A 1 100 ? 15.497 5.024 0.194 1.00 95.25 100 GLU A O 1
ATOM 787 N N . ALA A 1 101 ? 13.593 3.920 0.616 1.00 94.06 101 ALA A N 1
ATOM 788 C CA . ALA A 1 101 ? 14.219 2.886 1.439 1.00 94.06 101 ALA A CA 1
ATOM 789 C C . ALA A 1 101 ? 14.993 1.843 0.616 1.00 94.06 101 ALA A C 1
ATOM 791 O O . ALA A 1 101 ? 15.963 1.266 1.111 1.00 94.06 101 ALA A O 1
ATOM 792 N N . ASN A 1 102 ? 14.546 1.600 -0.614 1.00 92.75 102 ASN A N 1
ATOM 793 C CA . ASN A 1 102 ? 15.074 0.633 -1.565 1.00 92.75 102 ASN A CA 1
ATOM 794 C C . ASN A 1 102 ? 15.279 1.339 -2.918 1.00 92.75 102 ASN A C 1
ATOM 796 O O . ASN A 1 102 ? 14.540 1.074 -3.871 1.00 92.75 102 ASN A O 1
ATOM 800 N N . PRO A 1 103 ? 16.239 2.278 -3.016 1.00 91.44 103 PRO A N 1
ATOM 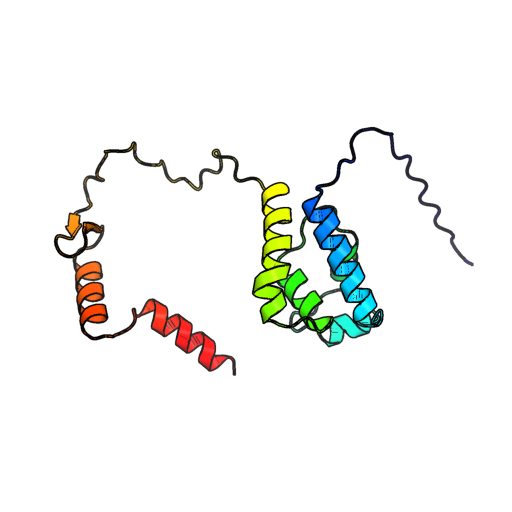801 C CA . PRO A 1 103 ? 16.510 2.946 -4.276 1.00 91.44 103 PRO A CA 1
ATOM 802 C C . PRO A 1 103 ? 16.949 1.909 -5.305 1.00 91.44 103 PRO A C 1
ATOM 804 O O . PRO A 1 103 ? 17.779 1.054 -5.002 1.00 91.44 103 PRO A O 1
ATOM 807 N N . LEU A 1 104 ? 16.419 2.016 -6.525 1.00 84.44 104 LEU A N 1
ATOM 808 C CA . LEU A 1 104 ? 16.913 1.255 -7.668 1.00 84.44 104 LEU A CA 1
ATOM 809 C C . LEU A 1 104 ? 18.335 1.727 -7.959 1.00 84.44 104 LEU A C 1
ATOM 811 O O . LEU A 1 104 ? 18.561 2.696 -8.688 1.00 84.44 104 LEU A O 1
ATOM 815 N N . THR A 1 105 ? 19.311 1.086 -7.332 1.00 80.00 105 THR A N 1
ATOM 816 C CA . THR A 1 105 ? 20.701 1.298 -7.689 1.00 80.00 105 THR A CA 1
ATOM 817 C C . THR A 1 105 ? 20.890 0.624 -9.038 1.00 80.00 105 THR A C 1
ATOM 819 O O . THR A 1 105 ? 20.580 -0.549 -9.183 1.00 80.00 105 THR A O 1
ATOM 822 N N . GLY A 1 106 ? 21.381 1.332 -10.059 1.00 65.94 106 GLY A N 1
ATOM 823 C CA . GLY A 1 106 ? 21.588 0.760 -11.405 1.00 65.94 106 GLY A CA 1
ATOM 824 C C . GLY A 1 106 ? 22.518 -0.469 -11.458 1.00 65.94 106 GLY A C 1
ATOM 825 O O . GLY A 1 106 ? 22.769 -1.003 -12.531 1.00 65.94 106 GLY A O 1
ATOM 826 N N . THR A 1 107 ? 23.039 -0.900 -10.308 1.00 65.94 107 THR A N 1
ATOM 827 C CA . THR A 1 107 ? 23.782 -2.134 -10.046 1.00 65.94 107 THR A CA 1
ATOM 828 C C . THR A 1 107 ? 22.900 -3.346 -9.753 1.00 65.94 107 THR A C 1
ATOM 830 O O . THR A 1 107 ? 23.423 -4.450 -9.597 1.00 65.94 107 THR A O 1
ATOM 833 N N . ASP A 1 108 ? 21.583 -3.172 -9.651 1.00 62.88 108 ASP A N 1
ATOM 834 C CA . ASP A 1 108 ? 20.643 -4.273 -9.514 1.00 62.88 108 ASP A CA 1
ATOM 835 C C . ASP A 1 108 ? 20.703 -5.069 -10.824 1.00 62.88 108 ASP A C 1
ATOM 837 O O . ASP A 1 108 ? 20.069 -4.727 -11.823 1.00 62.88 108 ASP A O 1
ATOM 841 N N . ASN A 1 109 ? 21.508 -6.135 -10.829 1.00 54.91 109 ASN A N 1
ATOM 842 C CA . ASN A 1 109 ? 21.783 -7.042 -11.954 1.00 54.91 109 ASN A CA 1
ATOM 843 C C . ASN A 1 109 ? 20.526 -7.753 -12.522 1.00 54.91 109 ASN A C 1
ATOM 845 O O . ASN A 1 109 ? 20.634 -8.741 -13.243 1.00 54.91 109 ASN A O 1
ATOM 849 N N . ALA A 1 110 ? 19.320 -7.274 -12.199 1.00 55.38 110 ALA A N 1
ATOM 850 C CA . ALA A 1 110 ? 18.081 -7.573 -12.906 1.00 55.38 110 ALA A CA 1
ATOM 851 C C . ALA A 1 110 ? 18.057 -6.963 -14.319 1.00 55.38 110 ALA A C 1
ATOM 853 O O . ALA A 1 110 ? 17.278 -7.403 -15.166 1.00 55.38 110 ALA A O 1
ATOM 854 N N . GLY A 1 111 ? 18.945 -6.006 -14.606 1.00 49.81 111 GLY A N 1
ATOM 855 C CA . GLY A 1 111 ? 19.396 -5.761 -15.967 1.00 49.81 111 GLY A CA 1
ATOM 856 C C . GLY A 1 111 ? 20.212 -6.959 -16.436 1.00 49.81 111 GLY A C 1
ATOM 857 O O . GLY A 1 111 ? 21.437 -6.923 -16.372 1.00 49.81 111 GLY A O 1
ATOM 858 N N . GLY A 1 112 ? 19.546 -8.019 -16.909 1.00 53.84 112 GLY A N 1
ATOM 859 C CA . GLY A 1 112 ? 20.191 -8.922 -17.858 1.00 53.84 112 GLY A CA 1
ATOM 860 C C . GLY A 1 112 ? 20.876 -8.031 -18.884 1.00 53.84 112 GLY A C 1
ATOM 861 O O . GLY A 1 112 ? 20.196 -7.154 -19.414 1.00 53.84 112 GLY A O 1
ATOM 862 N N . GLU A 1 113 ? 22.204 -8.171 -18.997 1.00 55.28 113 GLU A N 1
ATOM 863 C CA . GLU A 1 113 ? 23.121 -7.325 -19.767 1.00 55.28 113 GLU A CA 1
ATOM 864 C C . GLU A 1 113 ? 22.349 -6.554 -20.834 1.00 55.28 113 GLU A C 1
ATOM 866 O O . GLU A 1 113 ? 21.929 -7.147 -21.831 1.00 55.28 113 GLU A O 1
ATOM 871 N N . LEU A 1 114 ? 22.037 -5.277 -20.557 1.00 56.41 114 LEU A N 1
ATOM 872 C CA . LEU A 1 114 ? 21.331 -4.435 -21.515 1.00 56.41 114 LEU A CA 1
ATOM 873 C C . LEU A 1 114 ? 22.191 -4.476 -22.766 1.00 56.41 114 LEU A C 1
ATOM 875 O O . LEU A 1 114 ? 23.272 -3.882 -22.785 1.00 56.41 114 LEU A O 1
ATOM 879 N N . LEU A 1 115 ? 21.754 -5.255 -23.761 1.00 57.81 115 LEU A N 1
ATOM 880 C CA . LEU A 1 115 ? 22.523 -5.430 -24.977 1.00 57.81 115 LEU A CA 1
ATOM 881 C C . LEU A 1 115 ? 22.819 -4.020 -25.482 1.00 57.81 115 LEU A C 1
ATOM 883 O O . LEU A 1 115 ? 21.890 -3.205 -25.543 1.00 57.81 115 LEU A O 1
ATOM 887 N N . PRO A 1 116 ? 24.092 -3.700 -25.770 1.00 61.69 116 PRO A N 1
ATOM 888 C CA . PRO A 1 116 ? 24.479 -2.353 -26.149 1.00 61.69 116 PRO A CA 1
ATOM 889 C C . PRO A 1 116 ? 23.530 -1.860 -27.237 1.00 61.69 116 PRO A C 1
ATOM 891 O O . PRO A 1 116 ? 23.251 -2.598 -28.190 1.00 61.69 116 PRO A O 1
ATOM 894 N N . ALA A 1 117 ? 22.992 -0.651 -27.051 1.00 59.50 117 ALA A N 1
ATOM 895 C CA . ALA A 1 117 ? 22.016 -0.064 -27.958 1.00 59.50 117 ALA A CA 1
ATOM 896 C C . ALA A 1 117 ? 22.500 -0.237 -29.409 1.00 59.50 117 ALA A C 1
ATOM 898 O O . ALA A 1 117 ? 23.582 0.220 -29.770 1.00 59.50 117 ALA A O 1
ATOM 899 N N . GLY A 1 118 ? 21.731 -0.977 -30.214 1.00 60.16 118 GLY A N 1
ATOM 900 C CA . GLY A 1 118 ? 22.079 -1.306 -31.601 1.00 60.16 118 GLY A CA 1
ATOM 901 C C . GLY A 1 118 ? 22.504 -2.755 -31.867 1.00 60.16 118 GLY A C 1
ATOM 902 O O . GLY A 1 118 ? 22.542 -3.151 -33.032 1.00 60.16 118 GLY A O 1
ATOM 903 N N . ARG A 1 119 ? 22.753 -3.596 -30.852 1.00 60.50 119 ARG A N 1
ATOM 904 C CA . ARG A 1 119 ? 22.890 -5.045 -31.082 1.00 60.50 119 ARG A CA 1
ATOM 905 C C . ARG A 1 119 ? 21.525 -5.716 -31.125 1.00 60.50 119 ARG A C 1
ATOM 907 O O . ARG A 1 119 ? 20.942 -6.043 -30.097 1.00 60.50 119 ARG A O 1
ATOM 914 N N . ARG A 1 120 ? 21.057 -5.981 -32.345 1.00 64.69 120 ARG A N 1
ATOM 915 C CA . ARG A 1 120 ? 19.988 -6.951 -32.596 1.00 64.69 120 ARG A CA 1
ATOM 916 C C . ARG A 1 120 ? 20.463 -8.327 -32.096 1.00 64.69 120 ARG A C 1
ATOM 918 O O . ARG A 1 120 ? 21.524 -8.774 -32.546 1.00 64.69 120 ARG A O 1
ATOM 925 N N . PRO A 1 121 ? 19.737 -8.997 -31.182 1.00 74.19 121 PRO 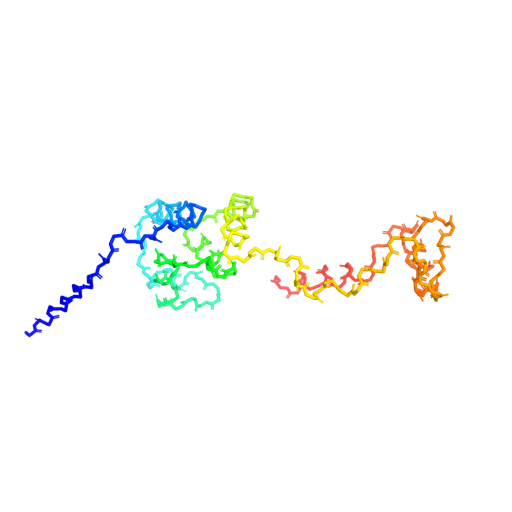A N 1
ATOM 926 C CA . PRO A 1 121 ? 20.022 -10.391 -30.863 1.00 74.19 121 PRO A CA 1
ATOM 927 C C . PRO A 1 121 ? 20.045 -11.209 -32.162 1.00 74.19 121 PRO A C 1
ATOM 929 O O . PRO A 1 121 ? 19.202 -11.005 -33.035 1.00 74.19 121 PRO A O 1
ATOM 932 N N . LYS A 1 122 ? 21.029 -12.098 -32.331 1.00 76.25 122 LYS A N 1
ATOM 933 C CA . LYS A 1 122 ? 21.208 -12.835 -33.597 1.00 76.25 122 LYS A CA 1
ATOM 934 C C . LYS A 1 122 ? 20.002 -13.715 -33.943 1.00 76.25 122 LYS A C 1
ATOM 936 O O . LYS A 1 122 ? 19.750 -13.949 -35.118 1.00 76.25 122 LYS A O 1
ATOM 941 N N . ASP A 1 123 ? 19.230 -14.085 -32.925 1.00 81.81 123 ASP A N 1
ATOM 942 C CA . ASP A 1 123 ? 18.142 -15.054 -33.014 1.00 81.81 123 ASP A CA 1
ATOM 943 C C . ASP A 1 123 ? 16.753 -14.411 -32.854 1.00 81.81 123 ASP A C 1
ATOM 945 O O . ASP A 1 123 ? 15.799 -15.089 -32.481 1.00 81.81 123 ASP A O 1
ATOM 949 N N . VAL A 1 124 ? 16.620 -13.095 -33.098 1.00 85.19 124 VAL A N 1
ATOM 950 C CA . VAL A 1 124 ? 15.302 -12.434 -33.120 1.00 85.19 124 VAL A CA 1
ATOM 951 C C . VAL A 1 124 ? 14.934 -11.894 -34.500 1.00 85.19 124 VAL A C 1
ATOM 953 O O . VAL A 1 124 ? 15.680 -11.155 -35.160 1.00 85.19 124 VAL A O 1
ATOM 956 N N . GLU A 1 125 ? 13.725 -12.235 -34.930 1.00 90.06 125 GLU A N 1
ATOM 957 C CA . GLU A 1 125 ? 13.087 -11.712 -36.136 1.00 90.06 125 GLU A CA 1
ATOM 958 C C . GLU A 1 125 ? 12.316 -10.429 -35.810 1.00 90.06 125 GLU A C 1
ATOM 960 O O . GLU A 1 125 ? 11.874 -10.228 -34.684 1.00 90.06 125 GLU A O 1
ATOM 965 N N . VAL A 1 126 ? 12.160 -9.526 -36.778 1.00 92.50 126 VAL A N 1
ATOM 966 C CA . VAL A 1 126 ? 11.305 -8.343 -36.601 1.00 92.50 126 VAL A CA 1
ATOM 967 C C . VAL A 1 126 ? 9.954 -8.644 -37.228 1.00 92.50 126 VAL A C 1
ATOM 969 O O . VAL A 1 126 ? 9.879 -8.994 -38.403 1.00 92.50 126 VAL A O 1
ATOM 972 N N . CYS A 1 127 ? 8.873 -8.478 -36.471 1.00 93.56 127 CYS A N 1
ATOM 973 C CA . CYS A 1 127 ? 7.533 -8.583 -37.023 1.00 93.56 127 CYS A CA 1
ATOM 974 C C . CYS A 1 127 ? 7.273 -7.427 -37.988 1.00 93.56 127 CYS A C 1
ATOM 976 O O . CYS A 1 127 ? 7.142 -6.283 -37.557 1.00 93.56 127 CYS A O 1
ATOM 978 N N . HIS A 1 128 ? 7.083 -7.702 -39.275 1.00 93.12 128 HIS A N 1
ATOM 979 C CA . HIS A 1 128 ? 6.731 -6.650 -40.236 1.00 93.12 128 HIS A CA 1
ATOM 980 C C . HIS A 1 128 ? 5.339 -6.042 -40.002 1.00 93.12 128 HIS A C 1
ATOM 982 O O . HIS A 1 128 ? 5.059 -4.951 -40.487 1.00 93.12 128 HIS A O 1
ATOM 988 N N . ARG A 1 129 ? 4.464 -6.721 -39.246 1.00 89.19 129 ARG A N 1
ATOM 989 C CA . ARG A 1 129 ? 3.110 -6.233 -38.953 1.00 89.19 129 ARG A CA 1
ATOM 990 C C . ARG A 1 129 ? 3.069 -5.205 -37.821 1.00 89.19 129 ARG A C 1
ATOM 992 O O . ARG A 1 129 ? 2.232 -4.311 -37.868 1.00 89.19 129 ARG A O 1
ATOM 999 N N . CYS A 1 130 ? 3.915 -5.341 -36.797 1.00 92.31 130 CYS A N 1
ATOM 1000 C CA . CYS A 1 130 ? 3.877 -4.473 -35.609 1.00 92.31 130 CYS A CA 1
ATOM 1001 C C . CYS A 1 130 ? 5.226 -3.874 -35.189 1.00 92.31 130 CYS A C 1
ATOM 1003 O O . CYS A 1 130 ? 5.266 -3.091 -34.246 1.00 92.31 130 CYS A O 1
ATOM 1005 N N . GLY A 1 131 ? 6.327 -4.233 -35.849 1.00 90.06 131 GLY A N 1
ATOM 1006 C CA . GLY A 1 131 ? 7.669 -3.739 -35.535 1.00 90.06 131 GLY A CA 1
ATOM 1007 C C . GLY A 1 131 ? 8.328 -4.373 -34.303 1.00 90.06 131 GLY A C 1
ATOM 1008 O O . GLY A 1 131 ? 9.456 -4.014 -33.978 1.00 90.06 131 GLY A O 1
ATOM 1009 N N . ALA A 1 132 ? 7.669 -5.316 -33.620 1.00 89.38 132 ALA A N 1
ATOM 1010 C CA . ALA A 1 132 ? 8.227 -5.981 -32.442 1.00 89.38 132 ALA A CA 1
ATOM 1011 C C . ALA A 1 132 ? 9.383 -6.931 -32.798 1.00 89.38 132 ALA A C 1
ATOM 1013 O O . ALA A 1 132 ? 9.371 -7.563 -33.855 1.00 89.38 132 ALA A O 1
ATOM 1014 N N . TRP A 1 133 ? 10.350 -7.083 -31.891 1.00 91.00 133 TRP A N 1
ATOM 1015 C CA . TRP A 1 133 ? 11.352 -8.150 -31.963 1.00 91.00 133 TRP A CA 1
ATOM 1016 C C . TRP A 1 133 ? 10.768 -9.442 -31.391 1.00 91.00 133 TRP A C 1
ATOM 1018 O O . TRP A 1 133 ? 10.210 -9.450 -30.293 1.00 91.00 133 TRP A O 1
ATOM 1028 N N . ILE A 1 134 ? 10.877 -10.529 -32.147 1.00 92.12 134 ILE A N 1
ATOM 1029 C CA . ILE A 1 134 ? 10.235 -11.806 -31.877 1.00 92.12 134 ILE A CA 1
ATOM 1030 C C . ILE A 1 134 ? 11.303 -12.882 -31.680 1.00 92.12 134 ILE A C 1
ATOM 1032 O O . ILE A 1 134 ? 12.118 -13.114 -32.568 1.00 92.12 134 ILE A O 1
ATOM 1036 N N . ALA A 1 135 ? 11.250 -13.576 -30.544 1.00 89.31 135 ALA A N 1
ATOM 1037 C CA . ALA A 1 135 ? 12.044 -14.784 -30.304 1.00 89.31 135 ALA A CA 1
ATOM 1038 C C . ALA A 1 135 ? 11.352 -16.076 -30.802 1.00 89.31 135 ALA A C 1
ATOM 1040 O O . ALA A 1 135 ? 12.020 -17.071 -31.047 1.00 89.31 135 ALA A O 1
ATOM 1041 N N . ASP A 1 136 ? 10.019 -16.068 -30.951 1.00 91.31 136 ASP A N 1
ATOM 1042 C CA . ASP A 1 136 ? 9.218 -17.183 -31.486 1.00 91.31 136 ASP A CA 1
ATOM 1043 C C . ASP A 1 136 ? 8.112 -16.667 -32.429 1.00 91.31 136 ASP A C 1
ATOM 1045 O O . ASP A 1 136 ? 7.073 -16.142 -32.001 1.00 91.31 136 ASP A O 1
ATOM 1049 N N . THR A 1 137 ? 8.342 -16.823 -33.734 1.00 93.31 137 THR A N 1
ATOM 1050 C CA . THR A 1 137 ? 7.456 -16.350 -34.809 1.00 93.31 137 THR A CA 1
ATOM 1051 C C . THR A 1 137 ? 6.090 -17.043 -34.796 1.00 93.31 137 THR A C 1
ATOM 1053 O O . THR A 1 137 ? 5.073 -16.416 -35.114 1.00 93.31 137 THR A O 1
ATOM 1056 N N . ALA A 1 138 ? 6.011 -18.305 -34.360 1.00 91.50 138 ALA A N 1
ATOM 1057 C CA . ALA A 1 138 ? 4.755 -19.047 -34.299 1.00 91.50 138 ALA A CA 1
ATOM 1058 C C . ALA A 1 138 ? 3.874 -18.557 -33.142 1.00 91.50 138 ALA A C 1
ATOM 1060 O O . ALA A 1 138 ? 2.673 -18.331 -33.323 1.00 91.50 138 ALA A O 1
ATOM 1061 N N . LEU A 1 139 ? 4.460 -18.348 -31.959 1.00 92.38 139 LEU A N 1
ATOM 1062 C CA . LEU A 1 139 ? 3.748 -17.780 -30.814 1.00 92.38 139 LEU A CA 1
ATOM 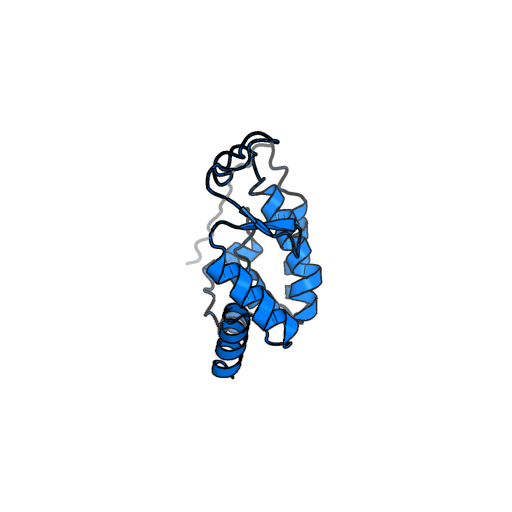1063 C C . LEU A 1 139 ? 3.242 -16.367 -31.115 1.00 92.38 139 LEU A C 1
ATOM 1065 O O . LEU A 1 139 ? 2.084 -16.052 -30.828 1.00 92.38 139 LEU A O 1
ATOM 1069 N N . HIS A 1 140 ? 4.076 -15.547 -31.748 1.00 94.50 140 HIS A N 1
ATOM 1070 C CA . HIS A 1 140 ? 3.719 -14.178 -32.095 1.00 94.50 140 HIS A CA 1
ATOM 1071 C C . HIS A 1 140 ? 2.611 -14.104 -33.158 1.00 94.50 140 HIS A C 1
ATOM 1073 O O . HIS A 1 140 ? 1.651 -13.345 -33.015 1.00 94.50 140 HIS A O 1
ATOM 1079 N N . THR A 1 141 ? 2.676 -14.950 -34.190 1.00 91.62 141 THR A N 1
ATOM 1080 C CA . THR A 1 141 ? 1.619 -15.042 -35.212 1.00 91.62 141 THR A CA 1
ATOM 1081 C C . THR A 1 141 ? 0.272 -15.437 -34.602 1.00 91.62 141 THR A C 1
ATOM 1083 O O . THR A 1 141 ? -0.758 -14.847 -34.938 1.00 91.62 141 THR A O 1
ATOM 1086 N N . ARG A 1 142 ? 0.258 -16.383 -33.651 1.00 89.69 142 ARG A N 1
ATOM 1087 C CA . ARG A 1 142 ? -0.969 -16.759 -32.923 1.00 89.69 142 ARG A CA 1
ATOM 1088 C C . ARG A 1 142 ? -1.541 -15.597 -32.114 1.00 89.69 142 ARG A C 1
ATOM 1090 O O . ARG A 1 142 ? -2.754 -15.403 -32.121 1.00 89.69 142 ARG A O 1
ATOM 1097 N N . TRP A 1 143 ? -0.689 -14.812 -31.455 1.00 91.31 143 TRP A N 1
ATOM 1098 C CA . TRP A 1 143 ? -1.119 -13.607 -30.743 1.00 91.31 143 TRP A CA 1
ATOM 1099 C C . TRP A 1 143 ? -1.791 -12.604 -31.692 1.00 91.31 143 TRP A C 1
ATOM 1101 O O . TRP A 1 143 ? -2.892 -12.134 -31.413 1.00 91.31 143 TRP A O 1
ATOM 1111 N N . HIS A 1 144 ? -1.205 -12.364 -32.866 1.00 92.44 144 HIS A N 1
ATOM 1112 C CA . HIS A 1 144 ? -1.807 -11.519 -33.898 1.00 92.44 144 HIS A CA 1
ATOM 1113 C C . HIS A 1 144 ? -3.166 -12.026 -34.402 1.00 92.44 144 HIS A C 1
ATOM 1115 O O . HIS A 1 144 ? -4.056 -11.216 -34.672 1.00 92.44 144 HIS A O 1
ATOM 1121 N N . ALA A 1 145 ? -3.335 -13.344 -34.536 1.00 88.62 145 ALA A N 1
ATOM 1122 C CA . ALA A 1 145 ? -4.612 -13.942 -34.915 1.00 88.62 145 ALA A CA 1
ATOM 1123 C C . ALA A 1 145 ? -5.681 -13.762 -33.821 1.00 88.62 145 ALA A C 1
ATOM 1125 O O . ALA A 1 145 ? -6.828 -13.471 -34.149 1.00 88.62 145 ALA A O 1
ATOM 1126 N N . GLY A 1 146 ? -5.305 -13.876 -32.541 1.00 84.31 146 GLY A N 1
ATOM 1127 C CA . GLY A 1 146 ? -6.210 -13.640 -31.409 1.00 84.31 146 GLY A CA 1
ATOM 1128 C C . GLY A 1 146 ? -6.672 -12.183 -31.322 1.00 84.31 146 GLY A C 1
ATOM 1129 O O . GLY A 1 146 ? -7.870 -11.913 -31.323 1.00 84.31 146 GLY A O 1
ATOM 1130 N N . VAL A 1 147 ? -5.734 -11.229 -31.375 1.00 79.06 147 VAL A N 1
ATOM 1131 C CA . VAL A 1 147 ? -6.055 -9.789 -31.320 1.00 79.06 147 VAL A CA 1
ATOM 1132 C C . VAL A 1 147 ? -6.970 -9.369 -32.474 1.00 79.06 147 VAL A C 1
ATOM 1134 O O . VAL A 1 147 ? -7.930 -8.636 -32.258 1.00 79.06 147 VAL A O 1
ATOM 1137 N N . ALA A 1 148 ? -6.726 -9.865 -33.693 1.00 74.06 148 ALA A N 1
ATOM 1138 C CA . ALA A 1 148 ? -7.562 -9.548 -34.855 1.00 74.06 148 ALA A CA 1
ATOM 1139 C C . ALA A 1 148 ? -9.006 -10.068 -34.731 1.00 74.06 148 ALA A C 1
ATOM 1141 O O . ALA A 1 148 ? -9.910 -9.501 -35.337 1.00 74.06 148 ALA A O 1
ATOM 1142 N N . ARG A 1 149 ? -9.227 -11.126 -33.942 1.00 78.50 149 ARG A N 1
ATOM 1143 C CA . ARG A 1 149 ? -10.554 -11.691 -33.660 1.00 78.50 149 ARG A CA 1
ATOM 1144 C C . ARG A 1 149 ? -11.237 -11.068 -32.438 1.00 78.50 149 ARG A C 1
ATOM 1146 O O . ARG A 1 149 ? -12.335 -11.486 -32.090 1.00 78.50 149 ARG A O 1
ATOM 1153 N N . GLY A 1 150 ? -10.601 -10.098 -31.774 1.00 72.25 150 GLY A N 1
ATOM 1154 C CA . GLY A 1 150 ? -11.067 -9.588 -30.480 1.00 72.25 150 GLY A CA 1
ATOM 1155 C C . GLY A 1 150 ? -10.938 -10.614 -29.347 1.00 72.25 150 GLY A C 1
ATOM 1156 O O . GLY A 1 150 ? -11.533 -10.446 -28.28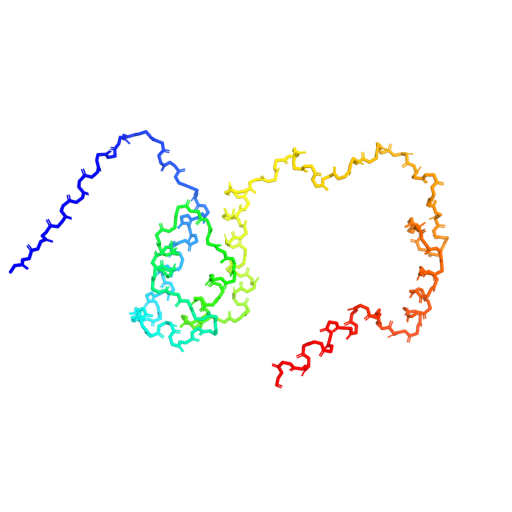5 1.00 72.25 150 GLY A O 1
ATOM 1157 N N . GLU A 1 151 ? -10.167 -11.684 -29.553 1.00 66.06 151 GLU A N 1
ATOM 1158 C CA . GLU A 1 151 ? -9.902 -12.701 -28.542 1.00 66.06 151 GLU A CA 1
ATOM 1159 C C . GLU A 1 151 ? -8.752 -12.213 -27.651 1.00 66.06 151 GLU A C 1
ATOM 1161 O O . GLU A 1 151 ? -7.604 -12.099 -28.088 1.00 66.06 151 GLU A O 1
ATOM 1166 N N . MET A 1 152 ? -9.054 -11.912 -26.383 1.00 56.28 152 MET A N 1
ATOM 1167 C CA . MET A 1 152 ? -8.030 -11.583 -25.383 1.00 56.28 152 MET A CA 1
ATOM 1168 C C . MET A 1 152 ? -7.019 -12.727 -25.259 1.00 56.28 152 MET A C 1
ATOM 1170 O O . MET A 1 152 ? -7.383 -13.903 -25.347 1.00 56.28 152 MET A O 1
ATOM 1174 N N . SER A 1 153 ? -5.753 -12.380 -25.020 1.00 58.59 153 SER A N 1
ATOM 1175 C CA . SER A 1 153 ? -4.649 -13.339 -24.918 1.00 58.59 153 SER A CA 1
ATOM 1176 C C . SER A 1 153 ? -4.963 -14.461 -23.907 1.00 58.59 153 SER A C 1
ATOM 1178 O O . SER A 1 153 ? -5.536 -14.186 -22.847 1.00 58.59 153 SER A O 1
ATOM 1180 N N . PRO A 1 154 ? -4.547 -15.721 -24.147 1.00 58.97 154 PRO A N 1
ATOM 1181 C CA . PRO A 1 154 ? -4.773 -16.835 -23.216 1.00 58.97 154 PRO A CA 1
ATOM 1182 C C . PRO A 1 154 ? -4.272 -16.571 -21.784 1.00 58.97 154 PRO A C 1
ATOM 1184 O O . PRO A 1 154 ? -4.807 -17.117 -20.816 1.00 58.97 154 PRO A O 1
ATOM 1187 N N . ASN A 1 155 ? -3.258 -15.712 -21.629 1.00 55.09 155 ASN A N 1
ATOM 1188 C CA . ASN A 1 155 ? -2.722 -15.331 -20.319 1.00 55.09 155 ASN A CA 1
ATOM 1189 C C . ASN A 1 155 ? -3.656 -14.354 -19.566 1.00 55.09 155 ASN A C 1
ATOM 1191 O O . ASN A 1 155 ? -3.814 -14.424 -18.345 1.00 55.09 155 ASN A O 1
ATOM 1195 N N . GLU A 1 156 ? -4.361 -13.502 -20.307 1.00 55.38 156 GLU A N 1
ATOM 1196 C CA . GLU A 1 156 ? -5.420 -12.628 -19.794 1.00 55.38 156 GLU A CA 1
ATOM 1197 C C . GLU A 1 156 ? -6.655 -13.445 -19.387 1.00 55.38 156 GLU A C 1
ATOM 1199 O O . GLU A 1 156 ? -7.214 -13.244 -18.309 1.00 55.38 156 GLU A O 1
ATOM 1204 N N . GLN A 1 157 ? -7.017 -14.459 -20.178 1.00 56.94 157 GLN A N 1
ATOM 1205 C CA . GLN A 1 157 ? -8.129 -15.365 -19.866 1.00 56.94 157 GLN A CA 1
ATOM 1206 C C . GLN A 1 157 ? -7.883 -16.188 -18.590 1.00 56.94 157 GLN A C 1
ATOM 1208 O O . GLN A 1 157 ? -8.802 -16.378 -17.787 1.00 56.94 157 GLN A O 1
ATOM 1213 N N . LYS A 1 158 ? -6.643 -16.641 -18.343 1.00 56.88 158 LYS A N 1
ATOM 1214 C CA . LYS A 1 158 ? -6.273 -17.274 -17.061 1.00 56.88 158 LYS A CA 1
ATOM 1215 C C . LYS A 1 158 ? -6.469 -16.324 -15.880 1.00 56.88 158 LYS A C 1
ATOM 1217 O O . LYS A 1 158 ? -7.004 -16.737 -14.853 1.00 56.88 158 LYS A O 1
ATOM 1222 N N . SER A 1 159 ? -6.103 -15.056 -16.043 1.00 57.75 159 SER A N 1
ATOM 1223 C CA . SER A 1 159 ? -6.212 -14.036 -14.994 1.00 57.75 159 SER A CA 1
ATOM 1224 C C . SER A 1 159 ? -7.677 -13.728 -14.645 1.00 57.75 159 SER A C 1
ATOM 1226 O O . SER A 1 159 ? -8.039 -13.654 -13.469 1.00 57.75 159 SER A O 1
ATOM 1228 N N . VAL A 1 160 ? -8.557 -13.669 -15.651 1.00 58.69 160 VAL A N 1
ATOM 1229 C CA . VAL A 1 160 ? -10.010 -13.490 -15.464 1.00 58.69 160 VAL A CA 1
ATOM 1230 C C . VAL A 1 160 ? -10.659 -14.709 -14.791 1.00 58.69 160 VAL A C 1
ATOM 1232 O O . VAL A 1 160 ? -11.500 -14.558 -13.901 1.00 58.69 160 VAL A O 1
ATOM 1235 N N . ASN A 1 161 ? -10.252 -15.929 -15.152 1.00 53.81 161 ASN A N 1
ATOM 1236 C CA . ASN A 1 161 ? -10.813 -17.149 -14.560 1.00 53.81 161 ASN A CA 1
ATOM 1237 C C . ASN A 1 161 ? -10.401 -17.358 -13.094 1.00 53.81 161 ASN A C 1
ATOM 1239 O O . ASN A 1 161 ? -11.204 -17.850 -12.297 1.00 53.81 161 ASN A O 1
ATOM 1243 N N . VAL A 1 162 ? -9.196 -16.932 -12.700 1.00 56.81 162 VAL A N 1
ATOM 1244 C CA . VAL A 1 162 ? -8.781 -16.926 -11.285 1.00 56.81 162 VAL A CA 1
ATOM 1245 C C . VAL A 1 162 ? -9.613 -15.929 -10.471 1.00 56.81 162 VAL A C 1
ATOM 1247 O O . VAL A 1 162 ? -10.003 -16.240 -9.346 1.00 56.81 162 VAL A O 1
ATOM 1250 N N . ALA A 1 163 ? -9.959 -14.771 -11.043 1.00 51.91 163 ALA A N 1
ATOM 1251 C CA . ALA A 1 163 ? -10.806 -13.779 -10.381 1.00 51.91 163 ALA A CA 1
ATOM 1252 C C . ALA A 1 163 ? -12.258 -14.259 -10.173 1.00 51.91 163 ALA A C 1
ATOM 1254 O O . ALA A 1 163 ? -12.882 -13.903 -9.175 1.00 51.91 163 ALA A O 1
ATOM 1255 N N . ARG A 1 164 ? -12.797 -15.097 -11.074 1.00 56.75 164 ARG A N 1
ATOM 1256 C CA . ARG A 1 164 ? -14.158 -15.658 -10.949 1.00 56.75 164 ARG A CA 1
ATOM 1257 C C . ARG A 1 164 ? -14.281 -16.799 -9.939 1.00 56.75 164 ARG A C 1
ATOM 1259 O O . ARG A 1 164 ? -15.343 -16.949 -9.356 1.00 56.75 164 ARG A O 1
ATOM 1266 N N . ARG A 1 165 ? -13.221 -17.578 -9.697 1.00 58.69 165 ARG A N 1
ATOM 1267 C CA . ARG A 1 165 ? -13.240 -18.693 -8.724 1.00 58.69 165 ARG A CA 1
ATOM 1268 C C . ARG A 1 165 ? -13.096 -18.268 -7.258 1.00 58.69 165 ARG A C 1
ATOM 1270 O O . ARG A 1 165 ? -13.159 -19.120 -6.383 1.00 58.69 165 ARG A O 1
ATOM 1277 N N . ARG A 1 166 ? -12.857 -16.983 -6.988 1.00 56.09 166 ARG A N 1
ATOM 1278 C CA . ARG A 1 166 ? -12.686 -16.430 -5.632 1.00 56.09 166 ARG A CA 1
ATOM 1279 C C . ARG A 1 166 ? -13.897 -15.621 -5.144 1.00 56.09 166 ARG A C 1
ATOM 1281 O O . ARG A 1 166 ? -13.749 -14.840 -4.208 1.00 56.09 166 ARG A O 1
ATOM 1288 N N . ARG A 1 167 ? -15.051 -15.764 -5.799 1.00 49.91 167 ARG A N 1
ATOM 1289 C CA . ARG A 1 167 ? -16.337 -15.242 -5.322 1.00 49.91 167 ARG A CA 1
ATOM 1290 C C . ARG A 1 167 ? -17.182 -16.367 -4.761 1.00 49.91 167 ARG A C 1
ATOM 1292 O O . ARG A 1 167 ? -17.113 -17.467 -5.349 1.00 49.91 167 ARG A O 1
#

Radius of gyration: 24.22 Å; chains: 1; bounding box: 41×33×82 Å

Secondary structure (DSSP, 8-state):
------------SS-----HHHHHHHHHHHHHHHHTT---HHHHHHH-SS---HHHHHHHHT-SSPPPHHHHHHHHHHTT--HHHIIIIIHHHHHHHHHHHS---TT-TTS---PPTT---TT-EE-TTT--EES-HHHHHHHHHHHHTT---HHHHHHHHHHHTT-

Sequence (167 aa):
MSTNTNNAGRGGPGSETGSPHLTELVRQLKLTYRQAGNPSYRTIIRTTSIGLSTSTISRIFTARKPPKWENLTELLLALGVSREDIKTTWHRLWMLADNEANPLTGTDNAGGELLPAGRRPKDVEVCHRCGAWIADTALHTRWHAGVARGEMSPNEQKSVNVARRRR